Protein AF-A0A2K3M6G4-F1 (afdb_monomer)

Secondary structure (DSSP, 8-state):
-PPPTTSPTT---HHHHHHHHHHHHHTTSS--EEEEE-SS---HHHHHHHHT-TT-SS--EEEEEHHHHHTSSS-HHHHHHHHHHHHHSSHHHHHHHHHHHHHH-SS------PPPPPPPHHHHHHHHHHHHS------------S----PPBPTTTSSSB--TTTTT---

Foldseek 3Di:
DDADPPDPPPDGDPVLVVVLVVVLVCLLALAAEEAEDDDDDPCPVVVVSQVPSPNHQDRRYAYDDLNVLVPDPDDPVVSVVVRVCSRCVCVVVSNVSNVVSVVPDPDDDDDPDDDDDDDDVVVVVVVVVVVVPPPPPPDDDDDDDDDDPPQDAQPVVSPHGQDPPCGPPDD

InterPro domains:
  IPR010734 Copine, C-terminal [PF07002] (12-103)
  IPR052079 E3 ubiquitin-ligases/Copine domain-containing protein [PTHR45751] (1-170)

Sequence (171 aa):
VTRNPGTPHGKLSPQEQATINSIIAASHYPLSIILVGVGDGPWDEMKHFDDNITGRLFDNFQFVNFTKIMSENTEASKKETEFALAALMEIPFQFRAAQNIQLTNSEPVHYQHKRPLPPPKEVIDHDNAFIATPRMTNFKSTEPTAPASEEPVCPICLTNPKDMAFGCGHT

Solvent-accessible surface area (backbone atoms only — not comparable to full-atom values): 11210 Å² total; per-residue (Å²): 136,80,81,62,88,89,53,61,92,94,54,80,50,74,66,56,48,53,50,51,52,48,53,37,58,41,30,79,43,79,51,78,44,75,48,76,42,73,70,92,68,86,54,71,67,58,56,53,50,68,79,60,63,79,84,41,80,46,75,36,71,46,79,33,60,49,43,63,52,66,66,48,99,64,58,69,71,55,36,52,51,49,48,52,45,63,66,45,70,56,46,71,59,36,52,56,54,28,55,54,47,67,75,68,58,90,67,82,84,86,71,85,81,77,76,81,78,79,79,63,63,71,58,54,52,49,57,50,49,62,69,65,51,81,77,81,72,88,64,85,86,70,88,88,81,83,92,71,90,75,70,63,53,31,88,85,75,69,73,47,63,58,45,89,87,71,53,85,79,79,132

Structure (mmCIF, N/CA/C/O backbone):
data_AF-A0A2K3M6G4-F1
#
_entry.id   AF-A0A2K3M6G4-F1
#
loop_
_atom_site.group_PDB
_atom_site.id
_atom_site.type_symbol
_atom_site.label_atom_id
_atom_site.label_alt_id
_atom_site.label_comp_id
_atom_site.label_asym_id
_atom_site.label_entity_id
_atom_site.label_seq_id
_atom_site.pdbx_PDB_ins_code
_atom_site.Cartn_x
_atom_site.Cartn_y
_atom_site.Cartn_z
_atom_site.occupancy
_atom_site.B_iso_or_equiv
_atom_site.auth_seq_id
_atom_site.auth_comp_id
_atom_site.auth_asym_id
_atom_site.auth_atom_id
_atom_site.pdbx_PDB_model_num
ATOM 1 N N . VAL A 1 1 ? -0.388 6.025 -7.150 1.00 52.38 1 VAL A N 1
ATOM 2 C CA . VAL A 1 1 ? -0.139 6.448 -8.547 1.00 52.38 1 VAL A CA 1
ATOM 3 C C . VAL A 1 1 ? -1.453 6.977 -9.073 1.00 52.38 1 VAL A C 1
ATOM 5 O O . VAL A 1 1 ? -2.415 6.227 -9.088 1.00 52.38 1 VAL A O 1
ATOM 8 N N . THR A 1 2 ? -1.548 8.269 -9.360 1.00 54.06 2 THR A N 1
ATOM 9 C CA . THR A 1 2 ? -2.777 8.855 -9.902 1.00 54.06 2 THR A CA 1
ATOM 10 C C . THR A 1 2 ? -2.702 8.803 -11.423 1.00 54.06 2 THR A C 1
ATOM 12 O O . THR A 1 2 ? -1.725 9.264 -12.017 1.00 54.06 2 THR A O 1
ATOM 15 N N . ARG A 1 3 ? -3.707 8.187 -12.054 1.00 61.31 3 ARG A N 1
ATOM 16 C CA . ARG A 1 3 ? -3.808 8.089 -13.513 1.00 61.31 3 ARG A CA 1
A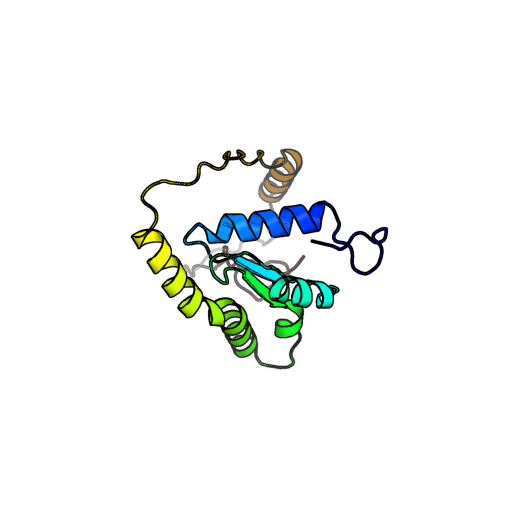TOM 17 C C . ARG A 1 3 ? -3.772 9.492 -14.116 1.00 61.31 3 ARG A C 1
ATOM 19 O O . ARG A 1 3 ? -4.523 10.373 -13.698 1.00 61.31 3 ARG A O 1
ATOM 26 N N . ASN A 1 4 ? -2.896 9.713 -15.093 1.00 59.56 4 ASN A N 1
ATOM 27 C CA . ASN A 1 4 ? -2.804 11.009 -15.757 1.00 59.56 4 ASN A CA 1
ATOM 28 C C . ASN A 1 4 ? -4.055 11.218 -16.640 1.00 59.56 4 ASN A C 1
ATOM 30 O O . ASN A 1 4 ? -4.299 10.378 -17.518 1.00 59.56 4 ASN A O 1
ATOM 34 N N . PRO A 1 5 ? -4.822 12.314 -16.463 1.00 57.88 5 PRO A N 1
ATOM 35 C CA . PRO A 1 5 ? -6.058 12.568 -17.209 1.00 57.88 5 PRO A CA 1
ATOM 36 C C . PRO A 1 5 ? -5.872 12.656 -18.733 1.00 57.88 5 PRO A C 1
ATOM 38 O O . PRO A 1 5 ? -6.842 12.519 -19.470 1.00 57.88 5 PRO A O 1
ATOM 41 N N . GLY A 1 6 ? -4.641 12.840 -19.228 1.00 59.00 6 GLY A N 1
ATOM 42 C CA . GLY A 1 6 ? -4.331 12.843 -20.663 1.00 59.00 6 GLY A CA 1
ATOM 43 C C . GLY A 1 6 ? -4.151 11.462 -21.311 1.00 59.00 6 GLY A C 1
ATOM 44 O O . GLY A 1 6 ? -3.859 11.394 -22.504 1.00 59.00 6 GLY A O 1
ATOM 45 N N . THR A 1 7 ? -4.274 10.362 -20.560 1.00 59.88 7 THR A N 1
ATOM 46 C CA . THR A 1 7 ? -3.967 9.013 -21.071 1.00 59.88 7 THR A CA 1
ATOM 47 C C . THR A 1 7 ? -5.230 8.326 -21.615 1.00 59.88 7 THR A C 1
ATOM 49 O O . THR A 1 7 ? -6.193 8.158 -20.856 1.00 59.88 7 THR A O 1
ATOM 52 N N . PRO A 1 8 ? -5.253 7.894 -22.897 1.00 59.47 8 PRO A N 1
ATOM 53 C CA . PRO A 1 8 ? -6.389 7.179 -23.479 1.00 59.47 8 PRO A CA 1
ATOM 54 C C . PRO A 1 8 ? -6.782 5.947 -22.657 1.00 59.47 8 PRO A C 1
ATOM 56 O O . PRO A 1 8 ? -5.919 5.266 -22.100 1.00 59.47 8 PRO A O 1
ATOM 59 N N . HIS A 1 9 ? -8.079 5.635 -22.610 1.00 58.34 9 HIS A N 1
ATOM 60 C CA . HIS A 1 9 ? -8.579 4.435 -21.935 1.00 58.34 9 HIS A CA 1
ATOM 61 C C . HIS A 1 9 ? -7.865 3.174 -22.455 1.00 58.34 9 HIS A C 1
ATOM 63 O O . HIS A 1 9 ? -7.792 2.950 -23.662 1.00 58.34 9 HIS A O 1
ATOM 69 N N . GLY A 1 10 ? -7.315 2.376 -21.533 1.00 62.41 10 GLY A N 1
ATOM 70 C CA . GLY A 1 10 ? -6.617 1.120 -21.831 1.00 62.41 10 GLY A CA 1
ATOM 71 C C . GLY A 1 10 ? -5.105 1.225 -22.071 1.00 62.41 10 GLY A C 1
ATOM 72 O O . GLY A 1 10 ? -4.476 0.198 -22.313 1.00 62.41 10 GLY A O 1
ATOM 73 N N . LYS A 1 11 ? -4.493 2.418 -21.998 1.00 70.06 11 LYS A N 1
ATOM 74 C CA . LYS A 1 11 ? -3.026 2.571 -22.025 1.00 70.06 11 LYS A CA 1
ATOM 75 C C . LYS A 1 11 ? -2.495 3.047 -20.677 1.00 70.06 11 LYS A C 1
ATOM 77 O O . LYS A 1 11 ? -3.012 4.008 -20.119 1.00 70.06 11 LYS A O 1
ATOM 82 N N . LEU A 1 12 ? -1.432 2.397 -20.207 1.00 75.31 12 LEU A N 1
ATOM 83 C CA . LEU A 1 12 ? -0.691 2.800 -19.014 1.00 75.31 12 LEU A CA 1
ATOM 84 C C . LEU A 1 12 ? 0.165 4.036 -19.313 1.00 75.31 12 LEU A C 1
ATOM 86 O O . LEU A 1 12 ? 0.820 4.127 -20.355 1.00 75.31 12 LEU A O 1
ATOM 90 N N . SER A 1 13 ? 0.177 4.983 -18.383 1.00 82.94 13 SER A N 1
ATOM 91 C CA . SER A 1 13 ? 1.114 6.103 -18.363 1.00 82.94 13 SER A CA 1
ATOM 92 C C . SER A 1 13 ? 2.548 5.624 -18.080 1.00 82.94 13 SER A C 1
ATOM 94 O O . SER A 1 13 ? 2.750 4.540 -17.522 1.00 82.94 13 SER A O 1
ATOM 96 N N . PRO A 1 14 ? 3.578 6.431 -18.402 1.00 86.88 14 PRO A N 1
ATOM 97 C CA . PRO A 1 14 ? 4.964 6.088 -18.080 1.00 86.88 14 PRO A CA 1
ATOM 98 C C . PRO A 1 14 ? 5.195 5.832 -16.584 1.00 86.88 14 PRO A C 1
ATOM 100 O O . PRO A 1 14 ? 6.001 4.978 -16.223 1.00 86.88 14 PRO A O 1
ATOM 103 N N . GLN A 1 15 ? 4.482 6.556 -15.714 1.00 87.25 15 GLN A N 1
ATOM 104 C CA . GLN A 1 15 ? 4.563 6.390 -14.264 1.00 87.25 15 GLN A CA 1
ATOM 105 C C . GLN A 1 15 ? 3.963 5.053 -13.829 1.00 87.25 15 GLN A C 1
ATOM 107 O O . GLN A 1 15 ? 4.617 4.312 -13.101 1.00 87.25 15 GLN A O 1
ATOM 112 N N . GLU A 1 16 ? 2.765 4.717 -14.315 1.00 83.56 16 GLU A N 1
ATOM 113 C CA . GLU A 1 16 ? 2.119 3.430 -14.030 1.00 83.56 16 GLU A CA 1
ATOM 114 C C . GLU A 1 16 ? 2.992 2.268 -14.505 1.00 83.56 16 GLU A C 1
ATOM 116 O O . GLU A 1 16 ? 3.262 1.352 -13.732 1.00 83.56 16 GLU A O 1
ATOM 121 N N . GLN A 1 17 ? 3.530 2.343 -15.726 1.00 85.88 17 GLN A N 1
ATOM 122 C CA . GLN A 1 17 ? 4.416 1.306 -16.253 1.00 85.88 17 GLN A CA 1
ATOM 123 C C . GLN A 1 17 ? 5.697 1.154 -15.419 1.00 85.88 17 GLN A C 1
ATOM 125 O O . GLN A 1 17 ? 6.124 0.034 -15.137 1.00 85.88 17 GLN A O 1
ATOM 130 N N . ALA A 1 18 ? 6.315 2.261 -14.995 1.00 88.25 18 ALA A N 1
ATOM 131 C CA . ALA A 1 18 ? 7.498 2.223 -14.139 1.00 88.25 18 ALA A CA 1
ATOM 132 C C . ALA A 1 18 ? 7.196 1.598 -12.768 1.00 88.25 18 ALA A C 1
ATOM 134 O O . ALA A 1 18 ? 8.019 0.848 -12.237 1.00 88.25 18 ALA A O 1
ATOM 135 N N . THR A 1 19 ? 6.014 1.866 -12.207 1.00 89.31 19 THR A N 1
ATOM 136 C CA . THR A 1 19 ? 5.551 1.240 -10.965 1.00 89.31 19 THR A CA 1
ATOM 137 C C . THR A 1 19 ? 5.318 -0.260 -11.146 1.00 89.31 19 THR A C 1
ATOM 139 O O . THR A 1 19 ? 5.845 -1.029 -10.346 1.00 89.31 19 THR A O 1
ATOM 142 N N . ILE A 1 20 ? 4.636 -0.695 -12.214 1.00 88.38 20 ILE A N 1
ATOM 143 C CA . ILE A 1 20 ? 4.440 -2.126 -12.524 1.00 88.38 20 ILE A CA 1
ATOM 144 C C . ILE A 1 20 ? 5.784 -2.844 -12.625 1.00 88.38 20 ILE A C 1
ATOM 146 O O . ILE A 1 20 ? 6.003 -3.855 -11.961 1.00 88.38 20 ILE A O 1
ATOM 150 N N . ASN A 1 21 ? 6.718 -2.289 -13.402 1.00 89.00 21 ASN A N 1
ATOM 151 C CA . ASN A 1 21 ? 8.041 -2.883 -13.585 1.00 89.00 21 ASN A CA 1
ATOM 152 C C . ASN A 1 21 ? 8.794 -3.011 -12.250 1.00 89.00 21 ASN A C 1
ATOM 154 O O . ASN A 1 21 ? 9.512 -3.985 -12.035 1.00 89.00 21 ASN A O 1
ATOM 158 N N . SER A 1 22 ? 8.606 -2.046 -11.346 1.00 90.94 22 SER A N 1
ATOM 159 C CA . SER A 1 22 ? 9.219 -2.054 -10.015 1.00 90.94 22 SER A CA 1
ATOM 160 C C . SER A 1 22 ? 8.611 -3.128 -9.105 1.00 90.94 22 SER A C 1
ATOM 162 O O . SER A 1 22 ? 9.346 -3.767 -8.359 1.00 90.94 22 SER A O 1
ATOM 164 N N . ILE A 1 23 ? 7.300 -3.376 -9.190 1.00 91.56 23 ILE A N 1
ATOM 165 C CA . ILE A 1 23 ? 6.628 -4.446 -8.432 1.00 91.56 23 ILE A CA 1
ATOM 166 C C . ILE A 1 23 ? 7.057 -5.827 -8.947 1.00 91.56 23 ILE A C 1
ATOM 168 O O . ILE A 1 23 ? 7.413 -6.696 -8.150 1.00 91.56 23 ILE A O 1
ATOM 172 N N . ILE A 1 24 ? 7.134 -6.008 -10.272 1.00 90.94 24 ILE A N 1
ATOM 173 C CA . ILE A 1 24 ? 7.652 -7.240 -10.891 1.00 90.94 24 ILE A CA 1
ATOM 174 C C . ILE A 1 24 ? 9.098 -7.498 -10.448 1.00 90.94 24 ILE A C 1
ATOM 176 O O . ILE A 1 24 ? 9.432 -8.604 -10.020 1.00 90.94 24 ILE A O 1
ATOM 180 N N . ALA A 1 25 ? 9.955 -6.476 -10.488 1.00 89.69 25 ALA A N 1
ATOM 181 C CA . ALA A 1 25 ? 11.327 -6.569 -9.997 1.00 89.69 25 ALA A CA 1
ATOM 182 C C . ALA A 1 25 ? 11.380 -6.952 -8.508 1.00 89.69 25 ALA A C 1
ATOM 184 O O . ALA A 1 25 ? 12.134 -7.848 -8.127 1.00 89.69 25 ALA A O 1
ATOM 185 N N . ALA A 1 26 ? 10.535 -6.332 -7.679 1.00 90.81 26 ALA A N 1
ATOM 186 C CA . ALA A 1 26 ? 10.439 -6.619 -6.251 1.00 90.81 26 ALA A CA 1
ATOM 187 C C . ALA A 1 26 ? 10.025 -8.069 -5.953 1.00 90.81 26 ALA A C 1
ATOM 189 O O . ALA A 1 26 ? 10.463 -8.613 -4.943 1.00 90.81 26 ALA A O 1
ATOM 190 N N . SER A 1 27 ? 9.274 -8.729 -6.844 1.00 91.38 27 SER A N 1
ATOM 191 C CA . SER A 1 27 ? 8.886 -10.140 -6.674 1.00 91.38 27 SER A CA 1
ATOM 192 C C . SER A 1 27 ? 10.065 -11.127 -6.718 1.00 91.38 27 SER A C 1
ATOM 194 O O . SER A 1 27 ? 9.897 -12.296 -6.397 1.00 91.38 27 SER A O 1
ATOM 196 N N . HIS A 1 28 ? 11.274 -10.677 -7.074 1.00 89.44 28 HIS A N 1
ATOM 197 C CA . HIS A 1 28 ? 12.509 -11.473 -6.989 1.00 89.44 28 HIS A CA 1
ATOM 198 C C . HIS A 1 28 ? 13.180 -11.411 -5.612 1.00 89.44 28 HIS A C 1
ATOM 200 O O . HIS A 1 28 ? 14.206 -12.057 -5.389 1.00 89.44 28 HIS A O 1
ATOM 206 N N . TYR A 1 29 ? 12.598 -10.652 -4.687 1.00 88.06 29 TYR A N 1
ATOM 207 C CA . TYR A 1 29 ? 13.045 -10.520 -3.311 1.00 88.06 29 TYR A CA 1
ATOM 208 C C . TYR A 1 29 ? 11.991 -11.074 -2.360 1.00 88.06 29 TYR A C 1
ATOM 210 O O . TYR A 1 29 ? 10.804 -11.091 -2.691 1.00 88.06 29 TYR A O 1
ATOM 218 N N . PRO A 1 30 ? 12.393 -11.477 -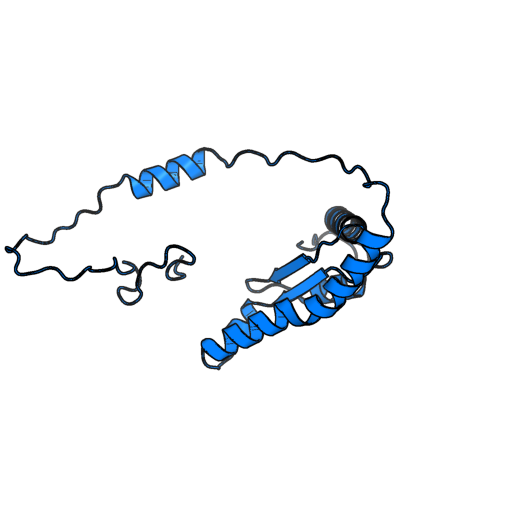1.144 1.00 91.69 30 PRO A N 1
ATOM 219 C CA . PRO A 1 30 ? 11.453 -11.794 -0.079 1.00 91.69 30 PRO A CA 1
ATOM 220 C C . PRO A 1 30 ? 10.820 -10.505 0.479 1.00 91.69 30 PRO A C 1
ATOM 222 O O . PRO A 1 30 ? 11.081 -10.116 1.615 1.00 91.69 30 PRO A O 1
ATOM 225 N N . LEU A 1 31 ? 10.036 -9.811 -0.350 1.00 92.12 31 LEU A N 1
ATOM 226 C CA . LEU A 1 31 ? 9.426 -8.517 -0.064 1.00 92.12 31 LEU A CA 1
ATOM 227 C C . LEU A 1 31 ? 7.942 -8.531 -0.441 1.00 92.12 31 LEU A C 1
ATOM 229 O O . LEU A 1 31 ? 7.601 -8.715 -1.606 1.00 92.12 31 LEU A O 1
ATOM 233 N N . SER A 1 32 ? 7.098 -8.252 0.549 1.00 94.12 32 SER A N 1
ATOM 234 C CA . SER A 1 32 ? 5.669 -7.971 0.398 1.00 94.12 32 SER A CA 1
ATOM 235 C C . SER A 1 32 ? 5.419 -6.464 0.450 1.00 94.12 32 SER A C 1
ATOM 237 O O . SER A 1 32 ? 6.020 -5.763 1.266 1.00 94.12 32 SER A O 1
ATOM 239 N N . ILE A 1 33 ? 4.524 -5.963 -0.397 1.00 94.25 33 ILE A N 1
ATOM 240 C CA . ILE A 1 33 ? 4.173 -4.546 -0.513 1.00 94.25 33 ILE A CA 1
ATOM 241 C C . ILE A 1 33 ? 2.690 -4.388 -0.180 1.00 94.25 33 ILE A C 1
ATOM 243 O O . ILE A 1 33 ? 1.842 -4.984 -0.832 1.00 94.25 33 ILE A O 1
ATOM 247 N N . ILE A 1 34 ? 2.367 -3.545 0.800 1.00 94.56 34 ILE A N 1
ATOM 248 C CA . ILE A 1 34 ? 0.980 -3.195 1.131 1.00 94.56 34 ILE A CA 1
ATOM 249 C C . ILE A 1 34 ? 0.776 -1.715 0.809 1.00 94.56 34 ILE A C 1
ATOM 251 O O . ILE A 1 34 ? 1.439 -0.850 1.385 1.00 94.56 34 ILE A O 1
ATOM 255 N N . LEU A 1 35 ? -0.140 -1.416 -0.111 1.00 92.50 35 LEU A N 1
ATOM 256 C CA . LEU A 1 35 ? -0.545 -0.057 -0.445 1.00 92.50 35 LEU A CA 1
ATOM 257 C C . LEU A 1 35 ? -1.782 0.332 0.366 1.00 92.50 35 LEU A C 1
ATOM 259 O O . LEU A 1 35 ? -2.880 -0.161 0.119 1.00 92.50 35 LEU A O 1
ATOM 263 N N . VAL A 1 36 ? -1.612 1.273 1.293 1.00 95.06 36 VAL A N 1
ATOM 264 C CA . VAL A 1 36 ? -2.706 1.816 2.105 1.00 95.06 36 VAL A CA 1
ATOM 265 C C . VAL A 1 36 ? -3.241 3.097 1.460 1.00 95.06 36 VAL A C 1
ATOM 267 O O . VAL A 1 36 ? -2.565 4.124 1.438 1.00 95.06 36 VAL A O 1
ATOM 270 N N . GLY A 1 37 ? -4.453 3.034 0.909 1.00 93.50 37 GLY A N 1
ATOM 271 C CA . GLY A 1 37 ? -5.148 4.167 0.300 1.00 93.50 37 GLY A CA 1
ATOM 272 C C . GLY A 1 37 ? -5.905 5.000 1.333 1.00 93.50 37 GLY A C 1
ATOM 273 O O . GLY A 1 37 ? -6.782 4.478 2.022 1.00 93.50 37 GLY A O 1
ATOM 274 N N . VAL A 1 38 ? -5.590 6.294 1.407 1.00 95.69 38 VAL A N 1
ATOM 275 C CA . VAL A 1 38 ? -6.253 7.281 2.274 1.00 95.69 38 VAL A CA 1
ATOM 276 C C . VAL A 1 38 ? -6.856 8.416 1.447 1.00 95.69 38 VAL A C 1
ATOM 278 O O . VAL A 1 38 ? -6.267 8.852 0.459 1.00 95.69 38 VAL A O 1
ATOM 281 N N . GLY A 1 39 ? -8.017 8.910 1.867 1.00 93.25 39 GLY A N 1
ATOM 282 C CA . GLY A 1 39 ? -8.790 9.944 1.182 1.00 93.25 39 GLY A CA 1
ATOM 283 C C . GLY A 1 39 ? -9.809 9.386 0.186 1.00 93.25 39 GLY A C 1
ATOM 284 O O . GLY A 1 39 ? -10.087 8.184 0.136 1.00 93.25 39 GLY A O 1
ATOM 285 N N . ASP A 1 40 ? -10.361 10.290 -0.618 1.00 90.88 40 ASP A N 1
ATOM 286 C CA . ASP A 1 40 ? -11.558 10.035 -1.431 1.00 90.88 40 ASP A CA 1
ATOM 287 C C . ASP A 1 40 ? -11.309 9.143 -2.661 1.00 90.88 40 ASP A C 1
ATOM 289 O O . ASP A 1 40 ? -12.244 8.587 -3.237 1.00 90.88 40 ASP A O 1
ATOM 293 N N . GLY A 1 41 ? -10.049 8.956 -3.061 1.00 87.56 41 GLY A N 1
ATOM 294 C CA . GLY A 1 41 ? -9.694 8.201 -4.264 1.00 87.56 41 GLY A CA 1
ATOM 295 C C . GLY A 1 41 ? -9.772 9.045 -5.544 1.00 87.56 41 GLY A C 1
ATOM 296 O O . GLY A 1 41 ? -9.515 10.250 -5.492 1.00 87.56 41 GLY A O 1
ATOM 297 N N . PRO A 1 42 ? -10.052 8.439 -6.717 1.00 88.50 42 PRO A N 1
ATOM 298 C CA . PRO A 1 42 ? -10.663 7.120 -6.931 1.00 88.50 42 PRO A CA 1
ATOM 299 C C . PRO A 1 42 ? -9.707 5.933 -6.730 1.00 88.50 42 PRO A C 1
ATOM 301 O O . PRO A 1 42 ? -8.523 6.007 -7.053 1.00 88.50 42 PRO A O 1
ATOM 304 N N . TRP A 1 43 ? -10.248 4.809 -6.246 1.00 84.62 43 TRP A N 1
ATOM 305 C CA . TRP A 1 43 ? -9.493 3.574 -5.971 1.00 84.62 43 TRP A CA 1
ATOM 306 C C . TRP A 1 43 ? -9.841 2.406 -6.908 1.00 84.62 43 TRP A C 1
ATOM 308 O O . TRP A 1 43 ? -9.177 1.372 -6.861 1.00 84.62 43 TRP A O 1
ATOM 318 N N . ASP A 1 44 ? -10.842 2.558 -7.781 1.00 79.12 44 ASP A N 1
ATOM 319 C CA . ASP A 1 44 ? -11.314 1.491 -8.681 1.00 79.12 44 ASP A CA 1
ATOM 320 C C . ASP A 1 44 ? -10.218 0.998 -9.640 1.00 79.12 44 ASP A C 1
ATOM 322 O O . ASP A 1 44 ? -10.066 -0.202 -9.880 1.00 79.12 44 ASP A O 1
ATOM 326 N N . GLU A 1 45 ? -9.399 1.931 -10.128 1.00 72.06 45 GLU A N 1
ATOM 327 C CA . GLU A 1 45 ? -8.239 1.655 -10.982 1.00 72.06 45 GLU A CA 1
ATOM 328 C C . GLU A 1 45 ? -7.098 0.985 -10.198 1.00 72.06 45 GLU A C 1
ATOM 330 O O . GLU A 1 45 ? -6.357 0.185 -10.756 1.00 72.06 45 GLU A O 1
ATOM 335 N N . MET A 1 46 ? -6.968 1.251 -8.890 1.00 73.00 46 MET A N 1
ATOM 336 C CA . MET A 1 46 ? -5.960 0.589 -8.045 1.00 73.00 46 MET A CA 1
ATOM 337 C C . MET A 1 46 ? -6.314 -0.868 -7.769 1.00 73.00 46 MET A C 1
ATOM 339 O O . MET A 1 46 ? -5.415 -1.699 -7.696 1.00 73.00 46 MET A O 1
ATOM 343 N N . LYS A 1 47 ? -7.608 -1.197 -7.715 1.00 68.12 47 LYS A N 1
ATOM 344 C CA . LYS A 1 47 ? -8.051 -2.592 -7.666 1.00 68.12 47 LYS A CA 1
ATOM 345 C C . LYS A 1 47 ? -7.733 -3.329 -8.971 1.00 68.12 47 LYS A C 1
ATOM 347 O O . LYS A 1 47 ? -7.218 -4.435 -8.941 1.00 68.12 47 LYS A O 1
ATOM 352 N N . HIS A 1 48 ? -7.958 -2.684 -10.118 1.00 68.25 48 HIS A N 1
ATOM 353 C CA . HIS A 1 48 ? -7.570 -3.249 -11.416 1.00 68.25 48 HIS A CA 1
ATOM 354 C C . HIS A 1 48 ? -6.051 -3.380 -11.562 1.00 68.25 48 HIS A C 1
ATOM 356 O O . HIS A 1 48 ? -5.577 -4.251 -12.285 1.00 68.25 48 HIS A O 1
ATOM 362 N N . PHE A 1 49 ? -5.281 -2.508 -10.917 1.00 68.69 49 PHE A N 1
ATOM 363 C CA . PHE A 1 49 ? -3.826 -2.567 -10.947 1.00 68.69 49 PHE A CA 1
ATOM 364 C C . PHE A 1 49 ? -3.289 -3.816 -10.236 1.00 68.69 49 PHE A C 1
ATOM 366 O O . PHE A 1 49 ? -2.380 -4.449 -10.759 1.00 68.69 49 PHE A O 1
ATOM 373 N N . ASP A 1 50 ? -3.887 -4.203 -9.109 1.00 66.75 50 ASP A N 1
ATOM 374 C CA . ASP A 1 50 ? -3.543 -5.408 -8.338 1.00 66.75 50 ASP A CA 1
ATOM 375 C C . ASP A 1 50 ? -3.707 -6.702 -9.169 1.00 66.75 50 ASP A C 1
ATOM 377 O O . ASP A 1 50 ? -2.785 -7.512 -9.345 1.00 66.75 50 ASP A O 1
ATOM 381 N N . ASP A 1 51 ? -4.861 -6.815 -9.834 1.00 68.19 51 ASP A N 1
ATOM 382 C CA . ASP A 1 51 ? -5.234 -7.986 -10.632 1.00 68.19 51 ASP A CA 1
ATOM 383 C C . ASP A 1 51 ? -4.420 -8.122 -11.943 1.00 68.19 51 ASP A C 1
ATOM 385 O O . ASP A 1 51 ? -4.291 -9.219 -12.489 1.00 68.19 51 ASP A O 1
ATOM 389 N N . ASN A 1 52 ? -3.836 -7.032 -12.464 1.00 67.06 52 ASN A N 1
ATOM 390 C CA . ASN A 1 52 ? -3.272 -6.983 -13.825 1.00 67.06 52 ASN A CA 1
ATOM 391 C C . ASN A 1 52 ? -1.733 -7.020 -13.922 1.00 67.06 52 ASN A C 1
ATOM 393 O O . ASN A 1 52 ? -1.194 -6.930 -15.030 1.00 67.06 52 ASN A O 1
ATOM 397 N N . ILE A 1 53 ? -0.986 -7.163 -12.820 1.00 79.19 53 ILE A N 1
ATOM 398 C CA . ILE A 1 53 ? 0.491 -7.233 -12.878 1.00 79.19 53 ILE A CA 1
ATOM 399 C C . ILE A 1 53 ? 0.954 -8.626 -13.344 1.00 79.19 53 ILE A C 1
ATOM 401 O O . ILE A 1 53 ? 1.355 -9.488 -12.561 1.00 79.19 53 ILE A O 1
ATOM 405 N N . THR A 1 54 ? 0.908 -8.877 -14.648 1.00 78.56 54 THR A N 1
ATOM 406 C CA . THR A 1 54 ? 1.411 -10.129 -15.233 1.00 78.56 54 THR A CA 1
ATOM 407 C C . THR A 1 54 ? 2.942 -10.194 -15.184 1.00 78.56 54 THR A C 1
ATOM 409 O O . THR A 1 54 ? 3.607 -9.202 -15.475 1.00 78.56 54 THR A O 1
ATOM 412 N N . GLY A 1 55 ? 3.512 -11.368 -14.886 1.00 80.50 55 GLY A N 1
ATOM 413 C CA . GLY A 1 55 ? 4.966 -11.605 -14.941 1.00 80.50 55 GLY A CA 1
ATOM 414 C C . GLY A 1 55 ? 5.716 -11.486 -13.609 1.00 80.50 55 GLY A C 1
ATOM 415 O O . GLY A 1 55 ? 6.941 -11.587 -13.601 1.00 80.50 55 GLY A O 1
ATOM 416 N N . ARG A 1 56 ? 5.006 -11.299 -12.488 1.00 86.94 56 ARG A N 1
ATOM 417 C CA . ARG A 1 56 ? 5.568 -11.420 -11.131 1.00 86.94 56 ARG A CA 1
ATOM 418 C C . ARG A 1 56 ? 5.838 -12.890 -10.769 1.00 86.94 56 ARG A C 1
ATOM 420 O O . ARG A 1 56 ? 5.083 -13.764 -11.188 1.00 86.94 56 ARG A O 1
ATOM 427 N N . LEU A 1 57 ? 6.908 -13.167 -10.011 1.00 88.56 57 LEU A N 1
ATOM 428 C CA . LEU A 1 57 ? 7.263 -14.532 -9.573 1.00 88.56 57 LEU A CA 1
ATOM 429 C C . LEU A 1 57 ? 6.256 -15.112 -8.575 1.00 88.56 57 LEU A C 1
ATOM 431 O O . LEU A 1 57 ? 5.993 -16.311 -8.569 1.00 88.56 57 LEU A O 1
ATOM 435 N N . PHE A 1 58 ? 5.713 -14.251 -7.725 1.00 90.75 58 PHE A N 1
ATOM 436 C CA . PHE A 1 58 ? 4.626 -14.545 -6.808 1.00 90.75 58 PHE A CA 1
ATOM 437 C C . PHE A 1 58 ? 3.832 -13.267 -6.576 1.00 90.75 58 PHE A C 1
ATOM 439 O O . PHE A 1 58 ? 4.292 -12.175 -6.928 1.00 90.75 58 PHE A O 1
ATOM 446 N N . ASP A 1 59 ? 2.647 -13.408 -5.994 1.00 90.25 59 ASP A N 1
ATOM 447 C CA . ASP A 1 59 ? 1.870 -12.239 -5.632 1.00 90.25 59 ASP A CA 1
ATOM 448 C C . ASP A 1 59 ? 2.492 -11.518 -4.442 1.00 90.25 59 ASP A C 1
ATOM 450 O O . ASP A 1 59 ? 2.619 -12.104 -3.375 1.00 90.25 59 ASP A O 1
ATOM 454 N N . ASN A 1 60 ? 2.954 -10.287 -4.631 1.00 92.69 60 ASN A N 1
ATOM 455 C CA . ASN A 1 60 ? 3.730 -9.561 -3.629 1.00 92.69 60 ASN A CA 1
ATOM 456 C C . ASN A 1 60 ? 3.180 -8.162 -3.345 1.00 92.69 60 ASN A C 1
ATOM 458 O O . ASN A 1 60 ? 3.877 -7.348 -2.736 1.00 92.69 60 ASN A O 1
ATOM 462 N N . PHE A 1 61 ? 1.968 -7.868 -3.804 1.00 91.38 61 PHE A N 1
ATOM 463 C CA . PHE A 1 61 ? 1.329 -6.569 -3.676 1.00 91.38 61 PHE A CA 1
ATOM 464 C C . PHE A 1 61 ? -0.091 -6.754 -3.139 1.00 91.38 61 PHE A C 1
ATOM 466 O O . PHE A 1 61 ? -0.742 -7.717 -3.497 1.00 91.38 61 PHE A O 1
ATOM 473 N N . GLN A 1 62 ? -0.534 -5.863 -2.254 1.00 91.06 62 GLN A N 1
ATOM 474 C CA . GLN A 1 62 ? -1.885 -5.872 -1.690 1.00 91.06 62 GLN A CA 1
ATOM 475 C C . GLN A 1 62 ? -2.377 -4.433 -1.535 1.00 91.06 62 GLN A C 1
ATOM 477 O O . GLN A 1 62 ? -1.692 -3.607 -0.922 1.00 91.06 62 GLN A O 1
ATOM 482 N N . PHE A 1 63 ? -3.574 -4.119 -2.034 1.00 91.44 63 PHE A N 1
ATOM 483 C CA . PHE A 1 63 ? -4.202 -2.809 -1.825 1.00 91.44 63 PHE A CA 1
ATOM 484 C C . PHE A 1 63 ? -5.258 -2.822 -0.708 1.00 91.44 63 PHE A C 1
ATOM 486 O O . PHE A 1 63 ? -6.171 -3.643 -0.693 1.00 91.44 63 PHE A O 1
ATOM 493 N N . VAL A 1 64 ? -5.196 -1.833 0.191 1.00 92.44 64 VAL A N 1
ATOM 494 C CA . VAL A 1 64 ? -6.166 -1.641 1.279 1.00 92.44 64 VAL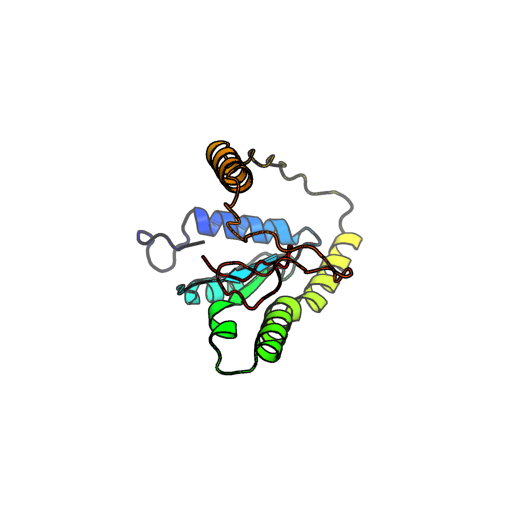 A CA 1
ATOM 495 C C . VAL A 1 64 ? -6.734 -0.227 1.246 1.00 92.44 64 VAL A C 1
ATOM 497 O O . VAL A 1 64 ? -6.003 0.751 1.390 1.00 92.44 64 VAL A O 1
ATOM 500 N N . ASN A 1 65 ? -8.057 -0.103 1.126 1.00 93.94 65 ASN A N 1
ATOM 501 C CA . ASN A 1 65 ? -8.745 1.183 1.232 1.00 93.94 65 ASN A CA 1
ATOM 502 C C . ASN A 1 65 ? -9.045 1.510 2.705 1.00 93.94 65 ASN A C 1
ATOM 504 O O . ASN A 1 65 ? -10.083 1.122 3.244 1.00 93.94 65 ASN A O 1
ATOM 508 N N . PHE A 1 66 ? -8.128 2.232 3.346 1.00 95.50 66 PHE A N 1
ATOM 509 C CA . PHE A 1 66 ? -8.218 2.593 4.759 1.00 95.50 66 PHE A CA 1
ATOM 510 C C . PHE A 1 66 ? -9.407 3.506 5.047 1.00 95.50 66 PHE A C 1
ATOM 512 O O . PHE A 1 66 ? -10.150 3.264 5.993 1.00 95.50 66 PHE A O 1
ATOM 519 N N . THR A 1 67 ? -9.623 4.533 4.220 1.00 94.44 67 THR A N 1
ATOM 520 C CA . THR A 1 67 ? -10.722 5.487 4.429 1.00 94.44 67 THR A CA 1
ATOM 521 C C . THR A 1 67 ? -12.078 4.799 4.377 1.00 94.44 67 THR A C 1
ATOM 523 O O . THR A 1 67 ? -12.932 5.097 5.208 1.00 94.44 67 THR A O 1
ATOM 526 N N . LYS A 1 68 ? -12.259 3.824 3.478 1.00 94.38 68 LYS A N 1
ATOM 527 C CA . LYS A 1 68 ? -13.480 3.016 3.433 1.00 94.38 68 LYS A CA 1
ATOM 528 C C . LYS A 1 68 ? -13.696 2.249 4.739 1.00 94.38 68 LYS A C 1
ATOM 530 O O . LYS A 1 68 ? -14.755 2.407 5.333 1.00 94.38 68 LYS A O 1
ATOM 535 N N . ILE A 1 69 ? -12.699 1.493 5.205 1.00 94.88 69 ILE A N 1
ATOM 536 C CA . ILE A 1 69 ? -12.796 0.708 6.453 1.00 94.88 69 ILE A CA 1
ATOM 537 C C . ILE A 1 69 ? -13.082 1.628 7.648 1.00 94.88 69 ILE A C 1
ATOM 539 O O . ILE A 1 69 ? -13.966 1.374 8.461 1.00 94.88 69 ILE A O 1
ATOM 543 N N . MET A 1 70 ? -12.378 2.758 7.734 1.00 94.94 70 MET A N 1
ATOM 544 C CA . MET A 1 70 ? -12.532 3.685 8.855 1.00 94.94 70 MET A CA 1
ATOM 545 C C . MET A 1 70 ? -13.862 4.451 8.841 1.00 94.94 70 MET A C 1
ATOM 547 O O . MET A 1 70 ? -14.320 4.888 9.904 1.00 94.94 70 MET A O 1
ATOM 551 N N . 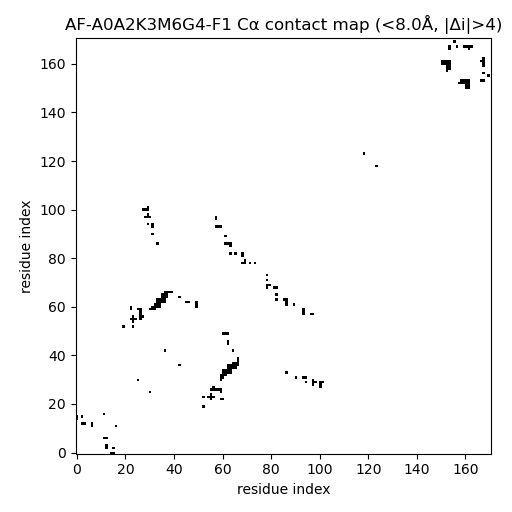SER A 1 71 ? -14.503 4.572 7.672 1.00 94.56 71 SER A N 1
ATOM 552 C CA . SER A 1 71 ? -15.819 5.206 7.506 1.00 94.56 71 SER A CA 1
ATOM 553 C C . SER A 1 71 ? -16.994 4.342 7.970 1.00 94.56 71 SER A C 1
ATOM 555 O O . SER A 1 71 ? -18.111 4.845 8.089 1.00 94.56 71 SER A O 1
ATOM 557 N N . GLU A 1 72 ? -16.767 3.058 8.256 1.00 94.75 72 GLU A N 1
ATOM 558 C CA . GLU A 1 72 ? -17.834 2.166 8.689 1.00 94.75 72 GLU A CA 1
ATOM 559 C C . GLU A 1 72 ? -18.397 2.554 10.065 1.00 94.75 72 GLU A C 1
ATOM 561 O O . GLU A 1 72 ? -17.693 3.039 10.963 1.00 94.75 72 GLU A O 1
ATOM 566 N N . ASN A 1 73 ? -19.702 2.326 10.238 1.00 95.44 73 ASN A N 1
ATOM 567 C CA . ASN A 1 73 ? -20.420 2.627 11.476 1.00 95.44 73 ASN A CA 1
ATOM 568 C C . ASN A 1 73 ? -20.295 1.474 12.488 1.00 95.44 73 ASN A C 1
ATOM 570 O O . ASN A 1 73 ? -21.282 0.856 12.891 1.00 95.44 73 ASN A O 1
ATOM 574 N N . THR A 1 74 ? -19.058 1.150 12.847 1.00 95.06 74 THR A N 1
ATOM 575 C CA . THR A 1 74 ? -18.685 0.108 13.807 1.00 95.06 74 THR A CA 1
ATOM 576 C C . THR A 1 74 ? -17.719 0.674 14.851 1.00 95.06 74 THR A C 1
ATOM 578 O O . THR A 1 74 ? -17.197 1.785 14.716 1.00 95.06 74 THR A O 1
ATOM 581 N N . GLU A 1 75 ? -17.503 -0.068 15.938 1.00 96.06 75 GLU A N 1
ATOM 582 C CA . GLU A 1 75 ? -16.560 0.338 16.984 1.00 96.06 75 GLU A CA 1
ATOM 583 C C . GLU A 1 75 ? -15.124 0.436 16.454 1.00 96.06 75 GLU A C 1
ATOM 585 O O . GLU A 1 75 ? -14.724 -0.329 15.576 1.00 96.06 75 GLU A O 1
ATOM 590 N N . ALA A 1 76 ? -14.326 1.344 17.025 1.00 93.19 76 ALA A N 1
ATOM 591 C CA . ALA A 1 76 ? -12.947 1.590 16.594 1.00 93.19 76 ALA A CA 1
ATOM 592 C C . ALA A 1 76 ? -12.089 0.312 16.571 1.00 93.19 76 ALA A C 1
ATOM 594 O O . ALA A 1 76 ? -11.432 0.033 15.572 1.00 93.19 76 ALA A O 1
ATOM 595 N N . SER A 1 77 ? -12.193 -0.523 17.608 1.00 95.56 77 SER A N 1
ATOM 596 C CA . SER A 1 77 ? -11.469 -1.798 17.708 1.00 95.56 77 SER A CA 1
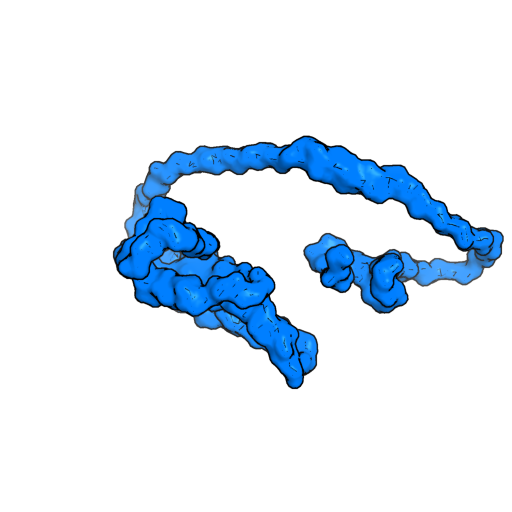ATOM 597 C C . SER A 1 77 ? -11.797 -2.768 16.568 1.00 95.56 77 SER A C 1
ATOM 599 O O . SER A 1 77 ? -10.924 -3.496 16.090 1.00 95.56 77 SER A O 1
ATOM 601 N N . LYS A 1 78 ? -13.046 -2.772 16.087 1.00 96.50 78 LYS A N 1
ATOM 602 C CA . LYS A 1 78 ? -13.461 -3.598 14.947 1.00 96.50 78 LYS A CA 1
ATOM 603 C C . LYS A 1 78 ? -12.869 -3.072 13.647 1.00 96.50 78 LYS A C 1
ATOM 605 O O . LYS A 1 78 ? -12.366 -3.874 12.871 1.00 96.50 78 LYS A O 1
ATOM 610 N N . LYS A 1 79 ? -12.850 -1.752 13.452 1.00 96.50 79 LYS A N 1
ATOM 611 C CA . LYS A 1 79 ? -12.255 -1.114 12.265 1.00 96.50 79 LYS A CA 1
ATOM 612 C C . LYS A 1 79 ? -10.748 -1.322 12.189 1.00 96.50 79 LYS A C 1
ATOM 614 O O . LYS A 1 79 ? -10.220 -1.618 11.124 1.00 96.50 79 LYS A O 1
ATOM 619 N N . GLU A 1 80 ? -10.058 -1.235 13.323 1.00 96.62 80 GLU A N 1
ATOM 620 C CA . GLU A 1 80 ? -8.633 -1.565 13.426 1.00 96.62 80 GLU A CA 1
ATOM 621 C C . GLU A 1 80 ? -8.368 -3.039 13.107 1.00 96.62 80 GLU A C 1
ATOM 623 O O . GLU A 1 80 ? -7.462 -3.350 12.335 1.00 96.62 80 GLU A O 1
ATOM 628 N N . THR A 1 81 ? -9.188 -3.945 13.650 1.00 97.38 81 THR A N 1
ATOM 629 C CA . THR A 1 81 ? -9.084 -5.387 13.376 1.00 97.38 81 THR A CA 1
ATOM 630 C C . THR A 1 81 ? -9.327 -5.689 11.899 1.00 97.38 81 THR A C 1
ATOM 632 O O . THR A 1 81 ? -8.592 -6.467 11.296 1.00 97.38 81 THR A O 1
ATOM 635 N N . GLU A 1 82 ? -10.335 -5.061 11.301 1.00 97.19 82 GLU A N 1
ATOM 636 C CA . GLU A 1 82 ? -10.658 -5.212 9.887 1.00 97.19 82 GLU A CA 1
ATOM 637 C C . GLU A 1 82 ? -9.559 -4.651 8.989 1.00 97.19 82 GLU A C 1
ATOM 639 O O . GLU A 1 82 ? -9.170 -5.305 8.025 1.00 97.19 82 GLU A O 1
ATOM 644 N N . PHE A 1 83 ? -8.984 -3.499 9.338 1.00 97.38 83 PHE A N 1
ATOM 645 C CA . PHE A 1 83 ? -7.821 -2.960 8.643 1.00 97.38 83 PHE A CA 1
ATOM 646 C C . PHE A 1 83 ? -6.612 -3.896 8.739 1.00 97.38 83 PHE A C 1
ATOM 648 O O . PHE A 1 83 ? -5.989 -4.196 7.720 1.00 97.38 83 PHE A O 1
ATOM 655 N N . ALA A 1 84 ? -6.298 -4.397 9.937 1.00 97.62 84 ALA A N 1
ATOM 656 C CA . ALA A 1 84 ? -5.192 -5.326 10.140 1.00 97.62 84 ALA A CA 1
ATOM 657 C C . ALA A 1 84 ? -5.393 -6.619 9.338 1.00 97.62 84 ALA A C 1
ATOM 659 O O . ALA A 1 84 ? -4.464 -7.097 8.691 1.00 97.62 84 ALA A O 1
ATOM 660 N N . LEU A 1 85 ? -6.615 -7.154 9.327 1.00 96.62 85 LEU A N 1
ATOM 661 C CA . LEU A 1 85 ? -6.967 -8.313 8.519 1.00 96.62 85 LEU A CA 1
ATOM 662 C C . LEU A 1 85 ? -6.811 -8.002 7.022 1.00 96.62 85 LEU A C 1
ATOM 664 O O . LEU A 1 85 ? -6.087 -8.710 6.331 1.00 96.62 85 LEU A O 1
ATOM 668 N N . ALA A 1 86 ? -7.406 -6.913 6.531 1.00 94.25 86 ALA A N 1
ATOM 669 C CA . ALA A 1 86 ? -7.310 -6.472 5.137 1.00 94.25 86 ALA A CA 1
ATOM 670 C C . ALA A 1 86 ? -5.860 -6.301 4.655 1.00 94.25 86 ALA A C 1
ATOM 672 O O . ALA A 1 86 ? -5.546 -6.639 3.514 1.00 94.25 86 ALA A O 1
ATOM 673 N N . ALA A 1 87 ? -4.977 -5.807 5.524 1.00 95.31 87 ALA A N 1
ATOM 674 C CA . ALA A 1 87 ? -3.561 -5.622 5.229 1.00 95.31 87 ALA A CA 1
ATOM 675 C C . ALA A 1 87 ? -2.757 -6.929 5.262 1.00 95.31 87 ALA A C 1
ATOM 677 O O . ALA A 1 87 ? -1.821 -7.088 4.482 1.00 95.31 87 ALA A O 1
ATOM 678 N N . LEU A 1 88 ? -3.094 -7.859 6.159 1.00 96.06 88 LEU A N 1
ATOM 679 C CA . LEU A 1 88 ? -2.254 -9.025 6.449 1.00 96.06 88 LEU A CA 1
ATOM 680 C C . LEU A 1 88 ? -2.776 -10.347 5.879 1.00 96.06 88 LEU A C 1
ATOM 682 O O . LEU A 1 88 ? -2.042 -11.332 5.924 1.00 96.06 88 LEU A O 1
ATOM 686 N N . MET A 1 89 ? -3.996 -10.402 5.336 1.00 89.69 89 MET A N 1
ATOM 687 C CA . MET A 1 89 ? -4.612 -11.649 4.851 1.00 89.69 89 MET A CA 1
ATOM 688 C C . MET A 1 89 ? -3.762 -12.401 3.822 1.00 89.69 89 MET A C 1
ATOM 690 O O . MET A 1 89 ? -3.761 -13.632 3.821 1.00 89.69 89 MET A O 1
ATOM 694 N N . GLU A 1 90 ? -3.014 -11.690 2.980 1.00 88.06 90 GLU A N 1
ATOM 695 C CA . GLU A 1 90 ? -2.191 -12.323 1.948 1.00 88.06 90 GLU A CA 1
ATOM 696 C C . GLU A 1 90 ? -0.801 -12.731 2.442 1.00 88.06 90 GLU A C 1
ATOM 698 O O . GLU A 1 90 ? -0.212 -13.691 1.937 1.00 88.06 90 GLU A O 1
ATOM 703 N N . ILE A 1 91 ? -0.291 -12.063 3.480 1.00 94.25 91 ILE A N 1
ATOM 704 C CA . ILE A 1 91 ? 1.083 -12.219 3.971 1.00 94.25 91 ILE A CA 1
ATOM 705 C C . ILE A 1 91 ? 1.469 -13.679 4.254 1.00 94.25 91 ILE A C 1
ATOM 707 O O . ILE A 1 91 ? 2.574 -14.062 3.871 1.00 94.25 91 ILE A O 1
ATOM 711 N N . PRO A 1 92 ? 0.622 -14.549 4.843 1.00 94.50 92 PRO A N 1
ATOM 712 C CA . PRO A 1 92 ? 0.979 -15.953 5.039 1.00 94.50 92 PRO A CA 1
ATOM 713 C C . PRO A 1 92 ? 1.321 -16.704 3.744 1.00 94.50 92 PRO A C 1
ATOM 715 O O . PRO A 1 92 ? 2.213 -17.556 3.747 1.00 94.50 92 PRO A O 1
ATOM 718 N N . PHE A 1 93 ? 0.634 -16.407 2.638 1.00 92.00 93 PHE A N 1
ATOM 719 C CA . PHE A 1 93 ? 0.896 -17.029 1.337 1.00 92.00 93 PHE A CA 1
ATOM 720 C C . PHE A 1 93 ? 2.134 -16.420 0.678 1.00 92.00 93 PHE A C 1
ATOM 722 O O . PHE A 1 93 ? 3.007 -17.155 0.210 1.00 92.00 93 PHE A O 1
ATOM 729 N N . GLN A 1 94 ? 2.253 -15.092 0.730 1.00 92.94 94 GLN A N 1
ATOM 730 C CA . GLN A 1 94 ? 3.401 -14.350 0.207 1.00 92.94 94 GLN A CA 1
ATOM 731 C C . GLN A 1 94 ? 4.704 -14.756 0.912 1.00 92.94 94 GLN A C 1
ATOM 733 O O . GLN A 1 94 ? 5.723 -14.988 0.267 1.00 92.94 94 GLN A O 1
ATOM 738 N N . PHE A 1 95 ? 4.660 -14.952 2.232 1.00 93.50 95 PHE A N 1
ATOM 739 C CA . PHE A 1 95 ? 5.791 -15.418 3.031 1.00 93.50 95 PHE A CA 1
ATOM 740 C C . PHE A 1 95 ? 6.275 -16.804 2.592 1.00 93.50 95 PHE A C 1
ATOM 742 O O . PHE A 1 95 ? 7.473 -17.007 2.405 1.00 93.50 95 PHE A O 1
ATOM 749 N N . ARG A 1 96 ? 5.357 -17.755 2.364 1.00 92.62 96 ARG A N 1
ATOM 750 C CA . ARG A 1 96 ? 5.718 -19.093 1.862 1.00 92.62 96 ARG A CA 1
ATOM 751 C C . ARG A 1 96 ? 6.358 -19.023 0.477 1.00 92.62 96 ARG A C 1
ATOM 753 O O . ARG A 1 96 ? 7.333 -19.723 0.221 1.00 92.62 96 ARG A O 1
ATOM 760 N N . ALA A 1 97 ? 5.836 -18.174 -0.405 1.00 90.06 97 ALA A N 1
ATOM 761 C CA . ALA A 1 97 ? 6.422 -17.966 -1.725 1.00 90.06 97 ALA A CA 1
ATOM 762 C C . ALA A 1 97 ? 7.828 -17.344 -1.631 1.00 90.06 97 ALA A C 1
ATOM 764 O O . ALA A 1 97 ? 8.766 -17.837 -2.255 1.00 90.06 97 ALA A O 1
ATOM 765 N N . ALA A 1 98 ? 8.001 -16.335 -0.776 1.00 88.75 98 ALA A N 1
ATOM 766 C CA . ALA A 1 98 ? 9.278 -15.680 -0.515 1.00 88.75 98 ALA A CA 1
ATOM 767 C C . ALA A 1 98 ? 10.343 -16.630 0.063 1.00 88.75 98 ALA A C 1
ATOM 769 O O . ALA A 1 98 ? 11.517 -16.531 -0.299 1.00 88.75 98 ALA A O 1
ATOM 770 N N . GLN A 1 99 ? 9.955 -17.577 0.925 1.00 87.81 99 GLN A N 1
ATOM 771 C CA . GLN A 1 99 ? 10.867 -18.609 1.433 1.00 87.81 99 GLN A CA 1
ATOM 772 C C . GLN A 1 99 ? 11.433 -19.477 0.302 1.00 87.81 99 GLN A C 1
ATOM 774 O O . GLN A 1 99 ? 12.629 -19.768 0.297 1.00 87.81 99 GLN A O 1
ATOM 779 N N . ASN A 1 100 ? 10.609 -19.831 -0.689 1.00 83.25 100 ASN A N 1
ATOM 780 C CA . ASN A 1 100 ? 11.050 -20.629 -1.837 1.00 83.25 100 ASN A CA 1
ATOM 781 C C . ASN A 1 100 ? 12.084 -19.887 -2.700 1.00 83.25 100 ASN A C 1
ATOM 783 O O . ASN A 1 100 ? 12.987 -20.520 -3.233 1.00 83.25 100 ASN A O 1
ATOM 787 N N . ILE A 1 101 ? 12.003 -18.556 -2.782 1.00 79.31 101 ILE A N 1
ATOM 788 C CA . ILE A 1 101 ? 12.964 -17.720 -3.521 1.00 79.31 101 ILE A CA 1
ATOM 789 C C . ILE A 1 101 ? 14.342 -17.715 -2.849 1.00 79.31 101 ILE A C 1
ATOM 791 O O . ILE A 1 101 ? 15.369 -17.790 -3.525 1.00 79.31 101 ILE A O 1
ATOM 795 N N . GLN A 1 102 ? 14.387 -17.657 -1.514 1.00 66.94 102 GLN A N 1
ATOM 796 C CA . GLN A 1 102 ? 15.652 -17.699 -0.766 1.00 66.94 102 GLN A CA 1
ATOM 797 C C . GLN A 1 102 ? 16.389 -19.032 -0.944 1.00 66.94 102 GLN A C 1
ATOM 799 O O . GLN A 1 102 ? 17.615 -19.067 -0.901 1.00 66.94 102 GLN A O 1
ATOM 804 N N . LEU A 1 103 ? 15.649 -20.121 -1.166 1.00 62.12 103 LEU A N 1
ATOM 805 C CA . LEU A 1 103 ? 16.210 -21.447 -1.432 1.00 62.12 103 LEU A CA 1
ATOM 806 C C . LEU A 1 103 ? 16.807 -21.571 -2.845 1.00 62.12 103 LEU A C 1
ATOM 808 O O . LEU A 1 103 ? 17.692 -22.398 -3.048 1.00 62.12 103 LEU A O 1
ATOM 812 N N . THR A 1 104 ? 16.337 -20.778 -3.814 1.00 63.75 104 THR A N 1
ATOM 813 C CA . THR A 1 104 ? 16.725 -20.895 -5.232 1.00 63.75 104 THR A CA 1
ATOM 814 C C . THR A 1 104 ? 17.731 -19.847 -5.702 1.00 63.75 104 THR A C 1
ATOM 816 O O . THR A 1 104 ? 18.429 -20.076 -6.689 1.00 63.75 104 THR A O 1
ATOM 819 N N . ASN A 1 105 ? 17.826 -18.697 -5.033 1.00 58.66 105 ASN A N 1
ATOM 820 C CA . ASN A 1 105 ? 18.651 -17.583 -5.499 1.00 58.66 105 ASN A CA 1
ATOM 821 C C . ASN A 1 105 ? 20.065 -17.632 -4.898 1.00 58.66 105 ASN A C 1
ATOM 823 O O . ASN A 1 105 ? 20.304 -17.118 -3.808 1.00 58.66 105 ASN A O 1
ATOM 827 N N . SER A 1 106 ? 21.017 -18.209 -5.640 1.00 53.44 106 SER A N 1
ATOM 828 C CA . SER A 1 106 ? 22.457 -18.131 -5.328 1.00 53.44 106 SER A CA 1
ATOM 829 C C . SER A 1 106 ? 23.134 -16.833 -5.786 1.00 53.44 106 SER A C 1
ATOM 831 O O . SER A 1 106 ? 24.256 -16.584 -5.367 1.00 53.44 106 SER A O 1
ATOM 833 N N . GLU A 1 107 ? 22.482 -15.986 -6.588 1.00 56.00 107 GLU A N 1
ATOM 834 C CA . GLU A 1 107 ? 23.068 -14.722 -7.058 1.00 56.00 107 GLU A CA 1
ATOM 835 C C . GLU A 1 107 ? 22.083 -13.555 -6.867 1.00 56.00 107 GLU A C 1
ATOM 837 O O . GLU A 1 107 ? 20.961 -13.603 -7.383 1.00 56.00 107 GLU A O 1
ATOM 842 N N . PRO A 1 108 ? 22.454 -12.499 -6.121 1.00 56.97 108 PRO A N 1
ATOM 843 C CA . PRO A 1 108 ? 21.596 -11.341 -5.933 1.00 56.97 108 PRO A CA 1
ATOM 844 C C . PRO A 1 108 ? 21.505 -10.553 -7.242 1.00 56.97 108 PRO A C 1
ATOM 846 O O . PRO A 1 108 ? 22.503 -10.043 -7.749 1.00 56.97 108 PRO A O 1
ATOM 849 N N . VAL A 1 109 ? 20.292 -10.400 -7.782 1.00 60.31 109 VAL A N 1
ATOM 850 C CA . VAL A 1 109 ? 20.048 -9.473 -8.895 1.00 60.31 109 VAL A CA 1
ATOM 851 C C . VAL A 1 109 ? 20.510 -8.078 -8.450 1.00 60.31 109 VAL A C 1
ATOM 853 O O . VAL A 1 109 ? 20.053 -7.548 -7.437 1.00 60.31 109 VAL A O 1
ATOM 856 N N . HIS A 1 110 ? 21.485 -7.499 -9.149 1.00 59.50 110 HIS A N 1
ATOM 857 C CA . HIS A 1 110 ? 22.088 -6.231 -8.747 1.00 59.50 110 HIS A CA 1
ATOM 858 C C . HIS A 1 110 ? 21.256 -5.061 -9.285 1.00 59.50 110 HIS A C 1
ATOM 860 O O . HIS A 1 110 ? 21.455 -4.606 -10.411 1.00 59.50 110 HIS A O 1
ATOM 866 N N . TYR A 1 111 ? 20.305 -4.564 -8.490 1.00 64.12 111 TYR A N 1
ATOM 867 C CA . TYR A 1 111 ? 19.635 -3.297 -8.794 1.00 64.12 111 TYR A CA 1
ATOM 868 C C . TYR A 1 111 ? 20.476 -2.125 -8.294 1.00 64.12 111 TYR A C 1
ATOM 870 O O . TYR A 1 111 ? 21.062 -2.159 -7.211 1.00 64.12 111 TYR A O 1
ATOM 878 N N . GLN A 1 112 ? 20.520 -1.054 -9.087 1.00 68.62 112 GLN A N 1
ATOM 879 C CA . GLN A 1 112 ? 21.185 0.179 -8.687 1.00 68.62 112 GLN A CA 1
ATOM 880 C C . GLN A 1 112 ? 20.472 0.778 -7.471 1.00 68.62 112 GLN A C 1
ATOM 882 O O . GLN A 1 112 ? 19.345 1.266 -7.569 1.00 68.62 112 GLN A O 1
ATOM 887 N N . HIS A 1 113 ? 21.147 0.768 -6.323 1.00 67.62 113 HIS A N 1
ATOM 888 C CA . HIS A 1 113 ? 20.670 1.434 -5.118 1.00 67.62 113 HIS A CA 1
ATOM 889 C C . HIS A 1 113 ? 20.625 2.948 -5.353 1.00 67.62 113 HIS A C 1
ATOM 891 O O . HIS A 1 113 ? 21.652 3.630 -5.317 1.00 67.62 113 HIS A O 1
ATOM 897 N N . LYS A 1 114 ? 19.427 3.499 -5.570 1.00 76.19 114 LYS A N 1
ATOM 898 C CA . LYS A 1 114 ? 19.229 4.948 -5.490 1.00 76.19 114 LYS A CA 1
ATOM 899 C C . LYS A 1 114 ? 19.342 5.359 -4.026 1.00 76.19 114 LYS A C 1
ATOM 901 O O . LYS A 1 114 ? 18.579 4.882 -3.190 1.00 76.19 114 LYS A O 1
ATOM 906 N N . ARG A 1 115 ? 20.298 6.233 -3.707 1.00 87.06 115 ARG A N 1
ATOM 907 C CA . ARG A 1 115 ? 20.376 6.824 -2.366 1.00 87.06 115 ARG A CA 1
ATOM 908 C C . ARG A 1 115 ? 19.164 7.738 -2.153 1.00 87.06 115 ARG A C 1
ATOM 910 O O . ARG A 1 115 ? 18.896 8.551 -3.042 1.00 87.06 115 ARG A O 1
ATOM 917 N N . PRO A 1 116 ? 18.450 7.627 -1.018 1.00 88.62 116 PRO A N 1
ATOM 918 C CA . PRO A 1 116 ? 17.411 8.584 -0.664 1.00 88.62 116 PRO A CA 1
ATOM 919 C C . PRO A 1 116 ? 17.973 10.007 -0.663 1.00 88.62 116 PRO A C 1
ATOM 921 O O . PRO A 1 116 ? 19.102 10.235 -0.219 1.00 88.62 116 PRO A O 1
ATOM 924 N N . LEU A 1 117 ? 17.195 10.957 -1.179 1.00 90.75 117 LEU A N 1
ATOM 925 C CA . LEU A 1 117 ? 17.521 12.374 -1.050 1.00 90.75 117 LEU A CA 1
ATOM 926 C C . LEU A 1 117 ? 17.374 12.798 0.422 1.00 90.75 117 LEU A C 1
ATOM 928 O O . LEU A 1 117 ? 16.544 12.224 1.132 1.00 90.75 117 LEU A O 1
ATOM 932 N N . PRO A 1 118 ? 18.157 13.783 0.897 1.00 90.50 118 PRO A N 1
ATOM 933 C CA . PRO A 1 118 ? 17.955 14.325 2.232 1.00 90.50 118 PRO A CA 1
ATOM 934 C C . PRO A 1 118 ? 16.576 15.003 2.336 1.00 90.50 118 PRO A C 1
ATOM 936 O O . PRO A 1 118 ? 16.077 15.519 1.330 1.00 90.50 118 PRO A O 1
ATOM 939 N N . PRO A 1 119 ? 15.964 15.029 3.534 1.00 90.06 119 PRO A N 1
ATOM 940 C CA . PRO A 1 119 ? 14.732 15.778 3.759 1.00 90.06 119 PRO A CA 1
ATOM 941 C C . PRO A 1 119 ? 14.915 17.273 3.412 1.00 90.06 119 PRO A C 1
ATOM 943 O O . PRO A 1 119 ? 16.009 17.809 3.627 1.00 90.06 119 PRO A O 1
ATOM 946 N N . PRO A 1 120 ? 13.883 17.957 2.874 1.00 93.19 120 PRO A N 1
ATOM 947 C CA . PRO A 1 120 ? 13.944 19.390 2.579 1.00 93.19 120 PRO A CA 1
ATOM 948 C C . PRO A 1 120 ? 14.250 20.204 3.841 1.00 93.19 120 PRO A C 1
ATOM 950 O O . PRO A 1 120 ? 13.610 20.010 4.875 1.00 93.19 120 PRO A O 1
ATOM 953 N N . LYS A 1 121 ? 15.222 21.118 3.766 1.00 92.06 121 LYS A N 1
ATOM 954 C CA . LYS A 1 121 ? 15.720 21.854 4.941 1.00 92.06 121 LYS A CA 1
ATOM 955 C C . LYS A 1 121 ? 14.663 22.773 5.538 1.00 92.06 121 LYS A C 1
ATOM 957 O O . LYS A 1 121 ? 14.552 22.868 6.750 1.00 92.06 121 LYS A O 1
ATOM 962 N N . GLU A 1 122 ? 13.851 23.384 4.688 1.00 90.12 122 GLU A N 1
ATOM 963 C CA . GLU A 1 122 ? 12.819 24.342 5.076 1.00 90.12 122 GLU A CA 1
ATOM 964 C C . GLU A 1 122 ? 11.760 23.694 5.982 1.00 90.12 122 GLU A C 1
ATOM 966 O O . GLU A 1 122 ? 11.265 24.330 6.909 1.00 90.12 122 GLU A O 1
ATOM 971 N N . VAL A 1 123 ? 11.449 22.414 5.744 1.00 87.38 123 VAL A N 1
ATOM 972 C CA . VAL A 1 123 ? 10.527 21.633 6.584 1.00 87.38 123 VAL A CA 1
ATOM 973 C C . VAL A 1 123 ? 11.160 21.357 7.947 1.00 87.38 123 VAL A C 1
ATOM 975 O O . VAL A 1 123 ? 10.527 21.581 8.973 1.00 87.38 123 VAL A O 1
ATOM 978 N N . ILE A 1 124 ? 12.436 20.955 7.964 1.00 88.00 124 ILE A N 1
ATOM 979 C CA . ILE A 1 124 ? 13.186 20.691 9.203 1.00 88.00 124 ILE A CA 1
ATOM 980 C C . ILE A 1 124 ? 13.268 21.954 10.066 1.00 88.00 124 ILE A C 1
ATOM 982 O O . ILE A 1 124 ? 13.056 21.900 11.276 1.00 88.00 124 ILE A O 1
ATOM 986 N N . ASP A 1 125 ? 13.566 23.097 9.452 1.00 89.38 125 ASP A N 1
ATOM 987 C CA . ASP A 1 125 ? 13.686 24.372 10.154 1.00 89.38 125 ASP A CA 1
ATOM 988 C C . ASP A 1 125 ? 12.335 24.823 10.731 1.00 89.38 125 ASP A C 1
ATOM 990 O O . ASP A 1 125 ? 12.281 25.300 11.866 1.00 89.38 125 ASP A O 1
ATOM 994 N N . HIS A 1 126 ? 11.237 24.619 9.995 1.00 83.75 126 HIS A N 1
ATOM 995 C CA . HIS A 1 126 ? 9.886 24.917 10.468 1.00 83.75 126 HIS A CA 1
ATOM 996 C C . HIS A 1 126 ? 9.469 24.023 11.648 1.00 83.75 126 HIS A C 1
ATOM 998 O O . HIS A 1 126 ? 8.984 24.531 12.662 1.00 83.75 126 HIS A O 1
ATOM 1004 N N . ASP A 1 127 ? 9.700 22.711 11.553 1.00 81.56 127 ASP A N 1
ATOM 1005 C CA . ASP A 1 127 ? 9.396 21.760 12.628 1.00 81.56 127 ASP A CA 1
ATOM 1006 C C . ASP A 1 127 ? 10.192 22.090 13.900 1.00 81.56 127 ASP A C 1
ATOM 1008 O O . ASP A 1 127 ? 9.645 22.123 15.006 1.00 81.56 127 ASP A O 1
ATOM 1012 N N . ASN A 1 128 ? 11.475 22.431 13.746 1.00 83.75 128 ASN A N 1
ATOM 1013 C CA . ASN A 1 128 ? 12.324 22.859 14.854 1.00 83.75 128 ASN A CA 1
ATOM 1014 C C . ASN A 1 128 ? 11.867 24.193 15.460 1.00 83.75 128 ASN A C 1
ATOM 1016 O O . ASN A 1 128 ? 11.886 24.343 16.682 1.00 83.75 128 ASN A O 1
ATOM 1020 N N . ALA A 1 129 ? 11.432 25.155 14.641 1.00 79.06 129 ALA A N 1
ATOM 1021 C CA . ALA A 1 129 ? 10.911 26.434 15.119 1.00 79.06 129 ALA A CA 1
ATOM 1022 C C . ALA A 1 129 ? 9.614 26.261 15.925 1.00 79.06 129 ALA A C 1
ATOM 1024 O O . ALA A 1 129 ? 9.455 26.898 16.966 1.00 79.06 129 ALA A O 1
ATOM 1025 N N . PHE A 1 130 ? 8.726 25.359 15.495 1.00 68.56 130 PHE A N 1
ATOM 1026 C CA . PHE A 1 130 ? 7.496 25.030 16.218 1.00 68.56 130 PHE A CA 1
ATOM 1027 C C . PHE A 1 130 ? 7.781 24.386 17.584 1.00 68.56 130 PHE A C 1
ATOM 1029 O O . PHE A 1 130 ? 7.115 24.687 18.577 1.00 68.56 130 PHE A O 1
ATOM 1036 N N . ILE A 1 131 ? 8.811 23.538 17.665 1.00 67.00 131 ILE A N 1
ATOM 1037 C CA . ILE A 1 131 ? 9.275 22.949 18.929 1.00 67.00 131 ILE A CA 1
ATOM 1038 C C . ILE A 1 131 ? 9.971 23.997 19.818 1.00 67.00 131 ILE A C 1
ATOM 1040 O O . ILE A 1 131 ? 9.844 23.943 21.041 1.00 67.00 131 ILE A O 1
ATOM 1044 N N . ALA A 1 132 ? 10.681 24.960 19.223 1.00 60.31 132 ALA A N 1
ATOM 1045 C CA . ALA A 1 132 ? 11.427 25.997 19.936 1.00 60.31 132 ALA A CA 1
ATOM 1046 C C . ALA A 1 132 ? 10.559 27.164 20.440 1.00 60.31 132 ALA A C 1
ATOM 1048 O O . ALA A 1 132 ? 10.998 27.905 21.323 1.00 60.31 132 ALA A O 1
ATOM 1049 N N . THR A 1 133 ? 9.337 27.347 19.927 1.00 51.22 133 THR A N 1
ATOM 1050 C CA . THR A 1 133 ? 8.400 28.327 20.490 1.00 51.22 133 THR A CA 1
ATOM 1051 C C . THR A 1 133 ? 7.991 27.923 21.913 1.00 51.22 133 THR A C 1
ATOM 1053 O O . THR A 1 133 ? 7.338 26.891 22.086 1.00 51.22 133 THR A O 1
ATOM 1056 N N . PRO A 1 134 ? 8.305 28.726 22.953 1.00 48.81 134 PRO A N 1
ATOM 1057 C CA . PRO A 1 134 ? 7.847 28.445 24.301 1.00 48.81 134 PRO A CA 1
ATOM 1058 C C . PRO A 1 134 ? 6.331 28.580 24.308 1.00 48.81 134 PRO A C 1
ATOM 1060 O O . PRO A 1 134 ? 5.780 29.670 24.135 1.00 48.81 134 PRO A O 1
ATOM 1063 N N . ARG A 1 135 ? 5.640 27.463 24.511 1.00 51.97 135 ARG A N 1
ATOM 1064 C CA . ARG A 1 135 ? 4.218 27.480 24.814 1.00 51.97 135 ARG A CA 1
ATOM 1065 C C . ARG A 1 135 ? 4.061 28.278 26.107 1.00 51.97 135 ARG A C 1
ATOM 1067 O O . ARG A 1 135 ? 4.480 27.803 27.158 1.00 51.97 135 ARG A O 1
ATOM 1074 N N . MET A 1 136 ? 3.524 29.497 26.036 1.00 40.59 136 MET A N 1
ATOM 1075 C CA . MET A 1 136 ? 3.217 30.291 27.226 1.00 40.59 136 MET A CA 1
ATOM 1076 C C . MET A 1 136 ? 2.181 29.535 28.063 1.00 40.59 136 MET A C 1
ATOM 1078 O O . MET A 1 136 ? 0.975 29.675 27.872 1.00 40.59 136 MET A O 1
ATOM 1082 N N . THR A 1 137 ? 2.643 28.708 28.995 1.00 43.94 137 THR A N 1
ATOM 1083 C CA . THR A 1 137 ? 1.830 28.191 30.087 1.00 43.94 137 THR A CA 1
ATOM 1084 C C . THR A 1 137 ? 1.628 29.341 31.063 1.00 43.94 137 THR A C 1
ATOM 1086 O O . THR A 1 137 ? 2.328 29.458 32.066 1.00 43.94 137 THR A 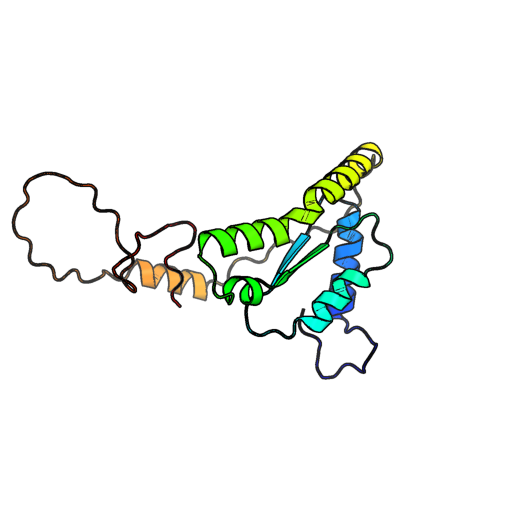O 1
ATOM 1089 N N . ASN A 1 138 ? 0.669 30.220 30.770 1.00 44.03 138 ASN A N 1
ATOM 1090 C CA . ASN A 1 138 ? 0.077 31.083 31.787 1.00 44.03 138 ASN A CA 1
ATOM 1091 C C . ASN A 1 138 ? -0.797 30.216 32.704 1.00 44.03 138 ASN A C 1
ATOM 1093 O O . ASN A 1 138 ? -2.019 30.313 32.701 1.00 44.03 138 ASN A O 1
ATOM 1097 N N . PHE A 1 139 ? -0.160 29.351 33.490 1.00 42.50 139 PHE A N 1
ATOM 1098 C CA . PHE A 1 139 ? -0.777 28.731 34.650 1.00 42.50 139 PHE A CA 1
ATOM 1099 C C . PHE A 1 139 ? -0.035 29.245 35.873 1.00 42.50 139 PHE A C 1
ATOM 1101 O O . PHE A 1 139 ? 1.138 28.964 36.107 1.00 42.50 139 PHE A O 1
ATOM 1108 N N . LYS A 1 140 ? -0.742 30.113 36.593 1.00 34.31 140 LYS A N 1
ATOM 1109 C CA . LYS A 1 140 ? -0.343 30.721 37.855 1.00 34.31 140 LYS A CA 1
ATOM 1110 C C . LYS A 1 140 ? 0.068 29.592 38.805 1.00 34.31 140 LYS A C 1
ATOM 1112 O O . LYS A 1 140 ? -0.775 28.802 39.220 1.00 34.31 140 LYS A O 1
ATOM 1117 N N . SER A 1 141 ? 1.363 29.506 39.097 1.00 33.19 141 SER A N 1
ATOM 1118 C CA . SER A 1 141 ? 1.923 28.523 40.020 1.00 33.19 141 SER A CA 1
ATOM 1119 C C . SER A 1 141 ? 1.274 28.699 41.396 1.00 33.19 141 SER A C 1
ATOM 1121 O O . SER A 1 141 ? 1.407 29.753 42.017 1.00 33.19 141 SER A O 1
ATOM 1123 N N . THR A 1 142 ? 0.526 27.691 41.838 1.00 34.31 142 THR A N 1
ATOM 1124 C CA . THR A 1 142 ? 0.202 27.481 43.253 1.00 34.31 142 THR A CA 1
ATOM 1125 C C . THR A 1 142 ? 0.944 26.221 43.684 1.00 34.31 142 THR A C 1
ATOM 1127 O O . THR A 1 142 ? 1.015 25.255 42.930 1.00 34.31 142 THR A O 1
ATOM 1130 N N . GLU A 1 143 ? 1.596 26.313 44.840 1.00 32.44 143 GLU A N 1
ATOM 1131 C CA . GLU A 1 143 ? 2.583 25.371 45.377 1.00 32.44 143 GLU A CA 1
ATOM 1132 C C . GLU A 1 143 ? 2.126 23.895 45.408 1.00 32.44 143 GLU A C 1
ATOM 1134 O O . GLU A 1 143 ? 0.936 23.621 45.573 1.00 32.44 143 GLU A O 1
ATOM 1139 N N . PRO A 1 144 ? 3.060 22.928 45.291 1.00 37.88 144 PRO A N 1
ATOM 1140 C CA . PRO A 1 144 ? 2.747 21.532 45.008 1.00 37.88 144 PRO A CA 1
ATOM 1141 C C . PRO A 1 144 ? 2.587 20.669 46.269 1.00 37.88 144 PRO A C 1
ATOM 1143 O O . PRO A 1 144 ? 3.371 20.760 47.212 1.00 37.88 144 PRO A O 1
ATOM 1146 N N . THR A 1 145 ? 1.635 19.730 46.238 1.00 31.67 145 THR A N 1
ATOM 1147 C CA . THR A 1 145 ? 1.646 18.528 47.090 1.00 31.67 145 THR A CA 1
ATOM 1148 C C . THR A 1 145 ? 1.559 17.272 46.211 1.00 31.67 145 THR A C 1
ATOM 1150 O O . THR A 1 145 ? 0.514 17.002 45.635 1.00 31.67 145 THR A O 1
ATOM 1153 N N . ALA A 1 146 ? 2.665 16.511 46.193 1.00 32.84 146 ALA A N 1
ATOM 1154 C CA . ALA A 1 146 ? 2.863 15.115 45.749 1.00 32.84 146 ALA A CA 1
ATOM 1155 C C . ALA A 1 146 ? 2.753 14.757 44.235 1.00 32.84 146 ALA A C 1
ATOM 1157 O O . ALA A 1 146 ? 1.992 15.381 43.503 1.00 32.84 146 ALA A O 1
ATOM 1158 N N . PRO A 1 147 ? 3.533 13.760 43.740 1.00 42.12 147 PRO A N 1
ATOM 1159 C CA . PRO A 1 147 ? 3.770 13.560 42.313 1.00 42.12 147 PRO A CA 1
ATOM 1160 C C . PRO A 1 147 ? 2.797 12.538 41.709 1.00 42.12 147 PRO A C 1
ATOM 1162 O O . PRO A 1 147 ? 2.819 11.361 42.064 1.00 42.12 147 PRO A O 1
ATOM 1165 N N . ALA A 1 148 ? 2.002 12.970 40.737 1.00 38.16 148 ALA A N 1
ATOM 1166 C CA . ALA A 1 148 ? 1.475 12.092 39.704 1.00 38.16 148 ALA A CA 1
ATOM 1167 C C . ALA A 1 148 ? 2.172 12.478 38.397 1.00 38.16 148 ALA A C 1
ATOM 1169 O O . ALA A 1 148 ? 2.272 13.656 38.062 1.00 38.16 148 ALA A O 1
ATOM 1170 N N . SER A 1 149 ? 2.727 11.495 37.695 1.00 49.34 149 SER A N 1
ATOM 1171 C CA . SER A 1 149 ? 3.272 11.665 36.351 1.00 49.34 149 SER A CA 1
ATOM 1172 C C . SER A 1 149 ? 2.130 12.032 35.403 1.00 49.34 149 SER A C 1
ATOM 1174 O O . SER A 1 149 ? 1.451 11.152 34.878 1.00 49.34 149 SER A O 1
ATOM 1176 N N . GLU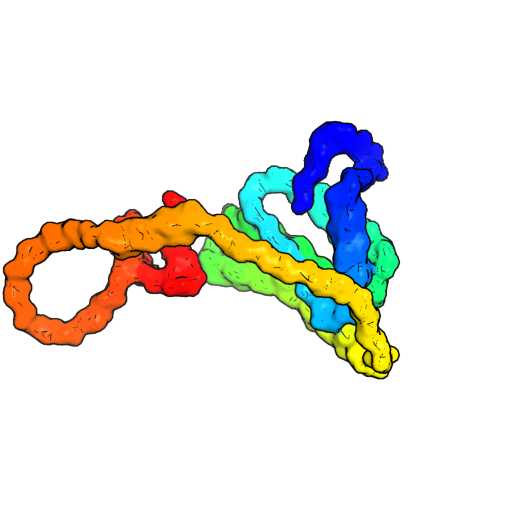 A 1 150 ? 1.876 13.326 35.235 1.00 51.25 150 GLU A N 1
ATOM 1177 C CA . GLU A 1 150 ? 0.909 13.821 34.261 1.00 51.25 150 GLU A CA 1
ATOM 1178 C C . GLU A 1 150 ? 1.503 13.640 32.861 1.00 51.25 150 GLU A C 1
ATOM 1180 O O . GLU A 1 150 ? 2.374 14.396 32.422 1.00 51.25 150 GLU A O 1
ATOM 1185 N N . GLU A 1 151 ? 1.072 1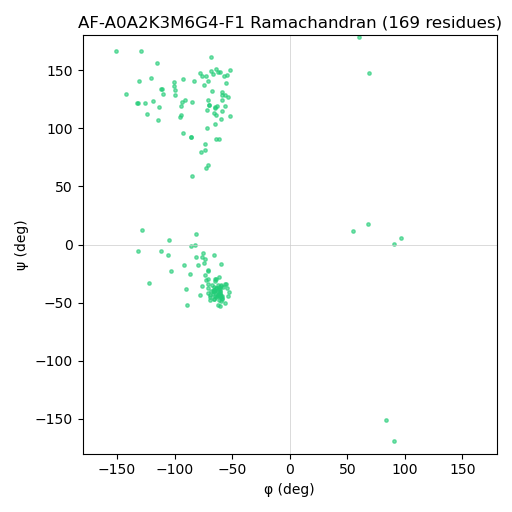2.585 32.168 1.00 60.47 151 GLU A N 1
ATOM 1186 C CA . GLU A 1 151 ? 1.345 12.430 30.743 1.00 60.47 151 GLU A CA 1
ATOM 1187 C C . GLU A 1 151 ? 0.763 13.639 29.994 1.00 60.47 151 GLU A C 1
ATOM 1189 O O . GLU A 1 151 ? -0.407 13.983 30.187 1.00 60.47 151 GLU A O 1
ATOM 1194 N N . PRO A 1 152 ? 1.549 14.320 29.142 1.00 64.75 152 PRO A N 1
ATOM 1195 C CA . PRO A 1 152 ? 1.070 15.506 28.456 1.00 64.75 152 PRO A CA 1
ATOM 1196 C C . PRO A 1 152 ? -0.093 15.138 27.529 1.00 64.75 152 PRO A C 1
ATOM 1198 O O . PRO A 1 152 ? 0.056 14.350 26.596 1.00 64.75 152 PRO A O 1
ATOM 1201 N N . VAL A 1 153 ? -1.260 15.729 27.775 1.00 68.75 153 VAL A N 1
ATOM 1202 C CA . VAL A 1 153 ? -2.468 15.542 26.961 1.00 68.75 153 VAL A CA 1
ATOM 1203 C C . VAL A 1 153 ? -2.352 16.350 25.664 1.00 68.75 153 VAL A C 1
ATOM 1205 O O . VAL A 1 153 ? -1.767 17.439 25.636 1.00 68.75 153 VAL A O 1
ATOM 1208 N N . CYS A 1 154 ? -2.891 15.822 24.561 1.00 66.25 154 CYS A N 1
ATOM 1209 C CA . CYS A 1 154 ? -2.924 16.522 23.284 1.00 66.25 154 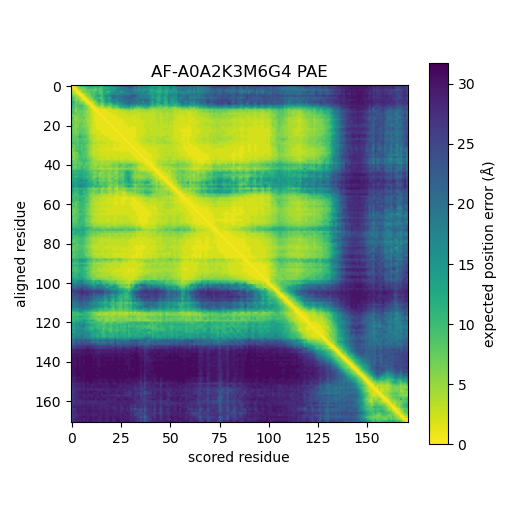CYS A CA 1
ATOM 1210 C C . CYS A 1 154 ? -3.686 17.852 23.444 1.00 66.25 154 CYS A C 1
ATOM 1212 O O . CYS A 1 154 ? -4.845 17.867 23.847 1.00 66.25 154 CYS A O 1
ATOM 1214 N N . PRO A 1 155 ? -3.074 18.990 23.096 1.00 62.84 155 PRO A N 1
ATOM 1215 C CA . PRO A 1 155 ? -3.645 20.312 23.348 1.00 62.84 155 PRO A CA 1
ATOM 1216 C C . PRO A 1 155 ? -4.784 20.701 22.399 1.00 62.84 155 PRO A C 1
ATOM 1218 O O . PRO A 1 155 ? -5.367 21.766 22.563 1.00 62.84 155 PRO A O 1
ATOM 1221 N N . ILE A 1 156 ? -5.036 19.887 21.371 1.00 65.00 156 ILE A N 1
ATOM 1222 C CA . ILE A 1 156 ? -6.085 20.125 20.377 1.00 65.00 156 ILE A CA 1
ATOM 1223 C C . ILE A 1 156 ? -7.389 19.490 20.859 1.00 65.00 156 ILE A C 1
ATOM 1225 O O . ILE A 1 156 ? -8.404 20.171 20.939 1.00 65.00 156 ILE A O 1
ATOM 1229 N N . CYS A 1 157 ? -7.360 18.209 21.236 1.00 70.31 157 CYS A N 1
ATOM 1230 C CA . CYS A 1 157 ? -8.551 17.525 21.740 1.00 70.31 157 CYS A CA 1
ATOM 1231 C C . CYS A 1 157 ? -8.715 17.589 23.261 1.00 70.31 157 CYS A C 1
ATOM 1233 O O . CYS A 1 157 ? -9.814 17.348 23.740 1.00 70.31 157 CYS A O 1
ATOM 1235 N N . LEU A 1 158 ? -7.660 17.905 24.021 1.00 65.56 158 LEU A N 1
ATOM 1236 C CA . LEU A 1 158 ? -7.649 17.980 25.493 1.00 65.56 158 LEU A CA 1
ATOM 1237 C C . LEU A 1 158 ? -8.132 16.706 26.211 1.00 65.56 158 LEU A C 1
ATOM 1239 O O . LEU A 1 158 ? -8.333 16.721 27.422 1.00 65.56 158 LEU A O 1
ATOM 1243 N N . THR A 1 159 ? -8.289 15.603 25.482 1.00 60.91 159 THR A N 1
ATOM 1244 C CA . THR A 1 159 ? -8.840 14.343 25.992 1.00 60.91 159 THR A CA 1
ATOM 1245 C C . THR A 1 159 ? -7.889 13.166 25.833 1.00 60.91 159 THR A C 1
ATOM 1247 O O . THR A 1 159 ? -7.881 12.291 26.692 1.00 60.91 159 THR A O 1
ATOM 1250 N N . ASN A 1 160 ? -7.077 13.131 24.770 1.00 60.00 160 ASN A N 1
ATOM 1251 C CA . ASN A 1 160 ? -6.210 11.985 24.489 1.00 60.00 160 ASN A CA 1
ATOM 1252 C C . ASN A 1 160 ? -4.761 12.259 24.924 1.00 60.00 160 ASN A C 1
ATOM 1254 O O . ASN A 1 160 ? -4.241 13.341 24.622 1.00 60.00 160 ASN A O 1
ATOM 1258 N N . PRO A 1 161 ? -4.081 11.300 25.579 1.00 63.97 161 PRO A N 1
ATOM 1259 C CA . PRO A 1 161 ? -2.659 11.409 25.889 1.00 63.97 161 PRO A CA 1
ATOM 1260 C C . PRO A 1 161 ? -1.834 11.531 24.601 1.00 63.97 161 PRO A C 1
ATOM 1262 O O . PRO A 1 161 ? -2.219 11.032 23.539 1.00 63.97 161 PRO A O 1
ATOM 1265 N N . LYS A 1 162 ? -0.709 12.249 24.672 1.00 58.34 162 LYS A N 1
ATOM 1266 C CA . LYS A 1 162 ? 0.190 12.445 23.531 1.00 58.34 162 LYS A CA 1
ATOM 1267 C C . LYS A 1 162 ? 0.957 11.151 23.246 1.00 58.34 162 LYS A C 1
ATOM 1269 O O . LYS A 1 162 ? 2.081 10.977 23.706 1.00 58.34 162 LYS A O 1
ATOM 1274 N N . ASP A 1 163 ? 0.354 10.269 22.457 1.00 58.72 163 ASP A N 1
ATOM 1275 C CA . ASP A 1 163 ? 1.054 9.126 21.879 1.00 58.72 163 ASP A CA 1
ATOM 1276 C C . ASP A 1 163 ? 2.127 9.626 20.895 1.00 58.72 163 ASP A C 1
ATOM 1278 O O . ASP A 1 163 ? 1.832 10.309 19.909 1.00 58.72 163 ASP A O 1
ATOM 1282 N N . MET A 1 164 ? 3.390 9.317 21.195 1.00 55.44 164 MET A N 1
ATOM 1283 C CA . MET A 1 164 ? 4.544 9.698 20.381 1.00 55.44 164 MET A CA 1
ATOM 1284 C C . MET A 1 164 ? 4.666 8.897 19.079 1.00 55.44 164 MET A C 1
ATOM 1286 O O . MET A 1 164 ? 5.462 9.286 18.226 1.00 55.44 164 MET A O 1
ATOM 1290 N N . ALA A 1 165 ? 3.911 7.807 18.916 1.00 52.16 165 ALA A N 1
ATOM 1291 C CA . ALA A 1 165 ? 3.954 6.984 17.712 1.00 52.16 165 ALA A CA 1
ATOM 1292 C C . ALA A 1 165 ? 2.948 7.436 16.637 1.00 52.16 165 ALA A C 1
ATOM 1294 O O . ALA A 1 165 ? 3.294 7.430 15.457 1.00 52.16 165 ALA A O 1
ATOM 1295 N N . PHE A 1 166 ? 1.737 7.866 17.022 1.00 55.53 166 PHE A N 1
ATOM 1296 C CA . PHE A 1 166 ? 0.657 8.164 16.063 1.00 55.53 166 PHE A CA 1
ATOM 1297 C C . PHE A 1 166 ? -0.061 9.510 16.266 1.00 55.53 166 PHE A C 1
ATOM 1299 O O . PHE A 1 166 ? -0.856 9.912 15.416 1.00 55.53 166 PHE A O 1
ATOM 1306 N N . GLY A 1 167 ? 0.246 10.259 17.332 1.00 58.56 167 GLY A N 1
ATOM 1307 C CA . GLY A 1 167 ? -0.418 11.530 17.634 1.00 58.56 167 GLY A CA 1
ATOM 1308 C C . GLY A 1 167 ? -1.937 11.399 17.846 1.00 58.56 167 GLY A C 1
ATOM 1309 O O . GLY A 1 167 ? -2.527 10.332 17.745 1.00 58.56 167 GLY A O 1
ATOM 1310 N N . CYS A 1 168 ? -2.611 12.512 18.150 1.00 65.75 168 CYS A N 1
ATOM 1311 C CA . CYS A 1 168 ? -4.071 12.542 18.334 1.00 65.75 168 CYS A CA 1
ATOM 1312 C C . CYS A 1 168 ? -4.864 12.630 17.012 1.00 65.75 168 CYS A C 1
ATOM 1314 O O . CYS A 1 168 ? -6.067 12.860 17.064 1.00 65.75 168 CYS A O 1
ATOM 1316 N N . GLY A 1 169 ? -4.219 12.483 15.846 1.00 61.12 169 GLY A N 1
ATOM 1317 C CA . GLY A 1 169 ? -4.898 12.434 14.542 1.00 61.12 169 GLY A CA 1
ATOM 1318 C C . GLY A 1 169 ? -5.563 13.734 14.062 1.00 61.12 169 GLY A C 1
ATOM 1319 O O . GLY A 1 169 ? -6.405 13.675 13.171 1.00 61.12 169 GLY A O 1
ATOM 1320 N N . HIS A 1 170 ? -5.211 14.899 14.617 1.00 58.12 170 HIS A N 1
ATOM 1321 C CA . HIS A 1 170 ? -5.735 16.197 14.172 1.00 58.12 170 HIS A CA 1
ATOM 1322 C C . HIS A 1 170 ? -4.724 16.897 13.253 1.00 58.12 170 HIS A C 1
ATOM 1324 O O . HIS A 1 170 ? -3.557 17.026 13.626 1.00 58.12 170 HIS A O 1
ATOM 1330 N N . THR A 1 171 ? -5.180 17.329 12.075 1.00 49.47 171 THR A N 1
ATOM 1331 C CA . THR A 1 171 ? -4.476 18.263 11.176 1.00 49.47 171 THR A CA 1
ATOM 1332 C C . THR A 1 171 ? -4.560 19.691 11.683 1.00 49.47 171 THR A C 1
ATOM 1334 O O . THR A 1 171 ? -5.680 20.070 12.102 1.00 49.47 171 THR A O 1
#

Radius of gyration: 23.06 Å; Cα contacts (8 Å, |Δi|>4): 115; chains: 1; bounding box: 44×52×71 Å

pLDDT: mean 76.12, std 18.33, range [31.67, 97.62]

Nearest PDB structures (foldseek):
  8hmh-assembly1_B  TM=9.221E-01  e=3.916E-11  Arabidopsis thaliana
  6k83-assembly2_A  TM=9.302E-01  e=5.719E-11  Arabidopsis thaliana
  6k82-assembly1_B  TM=9.270E-01  e=7.843E-11  Arabidopsis thaliana
  8hmg-assembly7_G  TM=9.292E-01  e=9.479E-11  Arabidopsis thaliana
  6k8b-assembly2_B  TM=8.742E-01  e=5.369E-11  Arabidopsis thaliana

Organism: Trifolium pratense (NCBI:txid57577)

Mean predicted aligned error: 14.83 Å